Protein AF-A0AA86TJ78-F1 (afdb_monomer_lite)

Organism: NCBI:txid28002

pLDDT: mean 82.73, std 17.58, range [37.09, 97.25]

InterPro domains:
  IPR058720 CHMP7, N-terminal winged helix domain [PF25880] (21-88)

Sequence (165 aa):
MLHKQFIRQVRPDLKSVNTRMKMQNIPSKLFKRTEYNEKVGFWSQIIIEYSWSRCSLSLSEKEISHCFHLDQKDCKTIIRHMLQSNQMQVKDDRYIITDNMKQLNKICREAHKGDDHLSIQDLQQLPIWEFLDDKPKNQNIIHEWPNFFYELKYKNNVLFGAKVK

Secondary structure (DSSP, 8-state):
-GGGHHHHHH-TT--------TT----S--SSHHHHHHHHHHHHHHHHHHHHHTT-SEE-HHHHHHHHT--HHHHHHHHHHHHHTTSEEEETTEEEEHHHHHHHHHHHHHH--S-SEEEHHHHHTSTTHHHHTT-HHHHHHHHHSTT-SEEEEEETTEEEEEEE-

Radius of gyration: 17.58 Å; chains: 1; bounding box: 35×29×56 Å

Foldseek 3Di:
DVLQVLLCVLCVVPDPDPQPPPDDDPPPDDPDPVVVVVVLVVLLVVVLSVCVSQLHQKDALCRSCVSNVNDSVSSVVSVVVCVVVVQWDDDPRITGRVVSQVSLLVQVVVPDDDDQKFFPVRVCVGPCCSNVPVHVPSVVCQCPPPPRQWNFDDDPNHTTIIGGD

Structure (mmCIF, N/CA/C/O backbone):
data_AF-A0AA86TJ78-F1
#
_entry.id   AF-A0AA86TJ78-F1
#
loop_
_atom_site.group_PDB
_atom_site.id
_atom_site.type_symbol
_atom_site.label_atom_id
_atom_site.label_alt_id
_atom_site.label_comp_id
_atom_site.label_asym_id
_atom_site.label_entity_id
_atom_site.label_seq_id
_atom_site.pdbx_PDB_ins_code
_atom_site.Cartn_x
_atom_site.Cartn_y
_atom_site.Cartn_z
_atom_site.occupancy
_atom_site.B_iso_or_equiv
_atom_site.auth_seq_id
_atom_site.auth_comp_id
_atom_site.auth_asym_id
_atom_site.auth_atom_id
_atom_site.pdbx_PDB_model_num
ATOM 1 N N . MET A 1 1 ? 16.863 -15.116 -1.919 1.00 44.62 1 MET A N 1
ATOM 2 C CA . MET A 1 1 ? 17.679 -14.587 -0.796 1.00 44.62 1 MET A CA 1
ATOM 3 C C . MET A 1 1 ? 17.804 -13.057 -0.784 1.00 44.62 1 MET A C 1
ATOM 5 O O . MET A 1 1 ? 17.938 -12.517 0.304 1.00 44.62 1 MET A O 1
ATOM 9 N N . LEU A 1 2 ? 17.662 -12.355 -1.921 1.00 42.47 2 LEU A N 1
ATOM 10 C CA . LEU A 1 2 ? 17.693 -10.878 -2.002 1.00 42.47 2 LEU A CA 1
ATOM 11 C C . LEU A 1 2 ? 16.506 -10.173 -1.292 1.00 42.47 2 LEU A C 1
ATOM 13 O O . LEU A 1 2 ? 16.689 -9.142 -0.658 1.00 42.47 2 LEU A O 1
ATOM 17 N N . HIS A 1 3 ? 15.327 -10.809 -1.261 1.00 48.72 3 HIS A N 1
ATOM 18 C CA . HIS A 1 3 ? 14.049 -10.278 -0.738 1.00 48.72 3 HIS A CA 1
ATOM 19 C C . HIS A 1 3 ? 14.015 -9.815 0.736 1.00 48.72 3 HIS A C 1
ATOM 21 O O . HIS A 1 3 ? 13.085 -9.134 1.146 1.00 48.72 3 HIS A O 1
ATOM 27 N N . LYS A 1 4 ? 14.958 -10.240 1.589 1.00 48.53 4 LYS A N 1
ATOM 28 C CA . LYS A 1 4 ? 14.990 -9.818 3.009 1.00 48.53 4 LYS A CA 1
ATOM 29 C C . LYS A 1 4 ? 15.980 -8.682 3.267 1.00 48.53 4 LYS A C 1
ATOM 31 O O . LYS A 1 4 ? 15.992 -8.148 4.373 1.00 48.53 4 LYS A O 1
ATOM 36 N N . GLN A 1 5 ? 16.840 -8.358 2.300 1.00 52.66 5 GLN A N 1
ATOM 37 C CA . GLN A 1 5 ? 17.925 -7.393 2.486 1.00 52.66 5 GLN A CA 1
ATOM 38 C C . GLN A 1 5 ? 17.438 -5.955 2.303 1.00 52.66 5 GLN A C 1
ATOM 40 O O . GLN A 1 5 ? 17.790 -5.111 3.120 1.00 52.66 5 GLN A O 1
ATOM 45 N N . PHE A 1 6 ? 16.560 -5.695 1.332 1.00 59.03 6 PHE A N 1
ATOM 46 C CA . PHE A 1 6 ? 16.028 -4.358 1.066 1.00 59.03 6 PHE A CA 1
ATOM 47 C C . PHE A 1 6 ? 15.221 -3.783 2.245 1.00 59.03 6 PHE A C 1
ATOM 49 O O . PHE A 1 6 ? 15.547 -2.708 2.747 1.00 59.03 6 PHE A O 1
ATOM 56 N N . ILE A 1 7 ? 14.233 -4.525 2.770 1.00 57.59 7 ILE A N 1
ATOM 57 C CA . ILE A 1 7 ? 13.437 -4.082 3.935 1.00 57.59 7 ILE A CA 1
ATOM 58 C C . ILE A 1 7 ? 14.340 -3.775 5.140 1.00 57.59 7 ILE A C 1
ATOM 60 O O . ILE A 1 7 ? 14.146 -2.763 5.812 1.00 57.59 7 ILE A O 1
ATOM 64 N N . ARG A 1 8 ? 15.360 -4.611 5.382 1.00 51.88 8 ARG A N 1
ATOM 65 C CA . ARG A 1 8 ? 16.342 -4.409 6.461 1.00 51.88 8 ARG A CA 1
ATOM 66 C C . ARG A 1 8 ? 17.275 -3.221 6.221 1.00 51.88 8 ARG A C 1
ATOM 68 O O . ARG A 1 8 ? 17.788 -2.679 7.188 1.00 51.88 8 ARG A O 1
ATOM 75 N N . GLN A 1 9 ? 17.527 -2.830 4.975 1.00 56.47 9 GLN A N 1
ATOM 76 C CA . GLN A 1 9 ? 18.353 -1.663 4.650 1.00 56.47 9 GLN A CA 1
ATOM 77 C C . GLN A 1 9 ? 17.561 -0.355 4.760 1.00 56.47 9 GLN A C 1
ATOM 79 O O . GLN A 1 9 ? 18.101 0.643 5.223 1.00 56.47 9 GLN A O 1
ATOM 84 N N . VAL A 1 10 ? 16.280 -0.364 4.382 1.00 53.66 10 VAL A N 1
ATOM 85 C CA . VAL A 1 10 ? 15.416 0.830 4.404 1.00 53.66 10 VAL A CA 1
ATOM 86 C C . VAL A 1 10 ? 14.838 1.127 5.789 1.00 53.66 10 VAL A C 1
ATOM 88 O O . VAL A 1 10 ? 14.590 2.287 6.113 1.00 53.66 10 VAL A O 1
ATOM 91 N N . ARG A 1 11 ? 14.626 0.099 6.615 1.00 57.31 11 ARG A N 1
ATOM 92 C CA . ARG A 1 11 ? 14.230 0.229 8.024 1.00 57.31 11 ARG A CA 1
ATOM 93 C C . ARG A 1 11 ? 15.061 -0.735 8.884 1.00 57.31 11 ARG A C 1
ATOM 95 O O . ARG A 1 11 ? 14.595 -1.827 9.218 1.00 57.31 11 ARG A O 1
ATOM 102 N N . PRO A 1 12 ? 16.327 -0.385 9.185 1.00 49.12 12 PRO A N 1
ATOM 103 C CA . PRO A 1 12 ? 17.254 -1.250 9.923 1.00 49.12 12 PRO A CA 1
ATOM 104 C C . PRO A 1 12 ? 16.837 -1.517 11.376 1.00 49.12 12 PRO A C 1
ATOM 106 O O . PRO A 1 12 ? 17.339 -2.445 12.009 1.00 49.12 12 PRO A O 1
ATOM 109 N N . ASP A 1 13 ? 15.888 -0.742 11.890 1.00 49.09 13 ASP A N 1
ATOM 110 C CA . ASP A 1 13 ? 15.228 -0.904 13.181 1.00 49.09 13 ASP A CA 1
ATOM 111 C C . ASP A 1 13 ? 14.184 -2.038 13.206 1.00 49.09 13 ASP A C 1
ATOM 113 O O . ASP A 1 13 ? 13.848 -2.532 14.287 1.00 49.09 13 ASP A O 1
ATOM 117 N N . LEU A 1 14 ? 13.736 -2.534 12.043 1.00 43.69 14 LEU A N 1
ATOM 118 C CA . LEU A 1 14 ? 12.848 -3.697 11.940 1.00 43.69 14 LEU A CA 1
ATOM 119 C C . LEU A 1 14 ? 13.605 -4.999 12.266 1.00 43.69 14 LEU A C 1
ATOM 121 O O . LEU A 1 14 ? 13.957 -5.802 11.393 1.00 43.69 14 LEU A O 1
ATOM 125 N N . LYS A 1 15 ? 13.821 -5.261 13.561 1.00 45.72 15 LYS A N 1
ATOM 126 C CA . LYS A 1 15 ? 14.079 -6.624 14.056 1.00 45.72 15 LYS A CA 1
ATOM 127 C C . LYS A 1 15 ? 12.914 -7.515 13.622 1.00 45.72 15 LYS A C 1
ATOM 129 O O . LYS A 1 15 ? 11.778 -7.059 13.570 1.00 45.72 15 LYS A O 1
ATOM 134 N N . SER A 1 16 ? 13.178 -8.785 13.299 1.00 44.62 16 SER A N 1
ATOM 135 C CA . SER A 1 16 ? 12.127 -9.725 12.888 1.00 44.62 16 SER A CA 1
ATOM 136 C C . SER A 1 16 ? 11.008 -9.749 13.931 1.00 44.62 16 SER A C 1
ATOM 138 O O . SER A 1 16 ? 11.179 -10.331 15.004 1.00 44.62 16 SER A O 1
ATOM 140 N N . VAL A 1 17 ? 9.886 -9.098 13.627 1.00 42.28 17 VAL A N 1
ATOM 141 C CA . VAL A 1 17 ? 8.717 -9.080 14.501 1.00 42.28 17 VAL A CA 1
ATOM 142 C C . VAL A 1 17 ? 8.200 -10.509 14.538 1.00 42.28 17 VAL A C 1
ATOM 144 O O . VAL A 1 17 ? 7.780 -11.065 13.523 1.00 42.28 17 VAL A O 1
ATOM 147 N N . ASN A 1 18 ? 8.323 -11.151 15.694 1.00 37.09 18 ASN A N 1
ATOM 148 C CA . ASN A 1 18 ? 7.818 -12.495 15.907 1.00 37.09 18 ASN A CA 1
ATOM 149 C C . ASN A 1 18 ? 6.284 -12.387 15.936 1.00 37.09 18 ASN A C 1
ATOM 151 O O . ASN A 1 18 ? 5.695 -12.049 16.956 1.00 37.09 18 ASN A O 1
ATOM 155 N N . THR A 1 19 ? 5.635 -12.591 14.788 1.00 44.31 19 THR A N 1
ATOM 156 C CA . THR A 1 19 ? 4.207 -12.290 14.550 1.00 44.31 19 THR A CA 1
ATOM 157 C C . THR A 1 19 ? 3.226 -13.206 15.286 1.00 44.31 19 THR A C 1
ATOM 159 O O . THR A 1 19 ? 2.020 -13.115 15.081 1.00 44.31 19 THR A O 1
ATOM 162 N N . ARG A 1 20 ? 3.697 -14.098 16.163 1.00 39.91 20 ARG A N 1
ATOM 163 C CA . ARG A 1 20 ? 2.832 -14.965 16.970 1.00 39.91 20 ARG A CA 1
ATOM 164 C C . ARG A 1 20 ? 2.618 -14.365 18.353 1.00 39.91 20 ARG A C 1
ATOM 166 O O . ARG A 1 20 ? 3.164 -14.852 19.339 1.00 39.91 20 ARG A O 1
ATOM 173 N N . MET A 1 21 ? 1.759 -13.355 18.433 1.00 45.28 21 MET A N 1
ATOM 174 C CA . MET A 1 21 ? 1.173 -12.924 19.703 1.00 45.28 21 MET A CA 1
ATOM 175 C C . MET A 1 21 ? 0.087 -13.921 20.125 1.00 45.28 21 MET A C 1
ATOM 177 O O . MET A 1 21 ? -1.109 -13.655 20.039 1.00 45.28 21 MET A O 1
ATOM 181 N N . LYS A 1 22 ? 0.497 -15.113 20.574 1.00 39.47 22 LYS A N 1
ATOM 182 C CA . LYS A 1 22 ? -0.395 -15.961 21.369 1.00 39.47 22 LYS A CA 1
ATOM 183 C C . LYS A 1 22 ? -0.628 -15.227 22.695 1.00 39.47 22 LYS A C 1
ATOM 185 O O . LYS A 1 22 ? 0.309 -15.072 23.465 1.00 39.47 22 LYS A O 1
ATOM 190 N N . MET A 1 23 ? -1.868 -14.803 22.944 1.00 38.75 23 MET A N 1
ATOM 191 C CA . MET A 1 23 ? -2.367 -14.285 24.230 1.00 38.75 23 MET A CA 1
ATOM 192 C C . MET A 1 23 ? -1.984 -12.849 24.635 1.00 38.75 23 MET A C 1
ATOM 194 O O . MET A 1 23 ? -1.532 -12.617 25.752 1.00 38.75 23 MET A O 1
ATOM 198 N N . GLN A 1 24 ? -2.298 -11.849 23.813 1.00 45.22 24 GLN A N 1
ATOM 199 C CA . GLN A 1 24 ? -2.706 -10.557 24.381 1.00 45.22 24 GLN A CA 1
ATOM 200 C C . GLN A 1 24 ? -4.146 -10.283 23.974 1.00 45.22 24 GLN A C 1
ATOM 202 O O . GLN A 1 24 ? -4.410 -9.629 22.972 1.00 45.22 24 GLN A O 1
ATOM 207 N N . ASN A 1 25 ? -5.087 -10.812 24.761 1.00 45.06 25 ASN A N 1
ATOM 208 C CA . ASN A 1 25 ? -6.450 -10.298 24.729 1.00 45.06 25 ASN A CA 1
ATOM 209 C C . ASN A 1 25 ? -6.359 -8.797 24.997 1.00 45.06 25 ASN A C 1
ATOM 211 O O . ASN A 1 25 ? -5.846 -8.389 26.043 1.00 45.06 25 A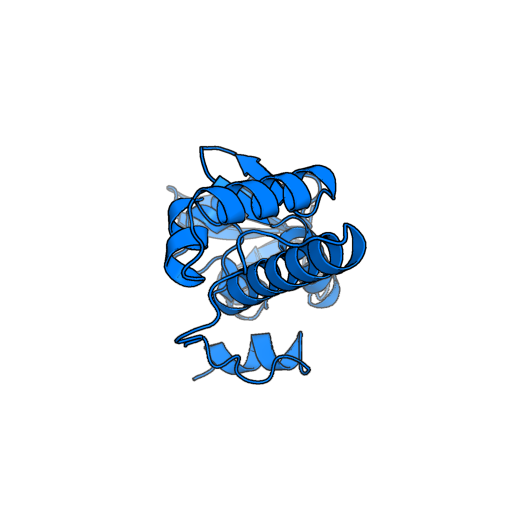SN A O 1
ATOM 215 N N . ILE A 1 26 ? -6.830 -7.979 24.059 1.00 51.47 26 ILE A N 1
ATOM 216 C CA . ILE A 1 26 ? -7.061 -6.567 24.329 1.00 51.47 26 ILE A CA 1
ATOM 217 C C . ILE A 1 26 ? -8.091 -6.544 25.467 1.00 51.47 26 ILE A C 1
ATOM 219 O O . ILE A 1 26 ? -9.177 -7.108 25.318 1.00 51.47 26 ILE A O 1
ATOM 223 N N . PRO A 1 27 ? -7.770 -5.982 26.648 1.00 45.34 27 PRO A N 1
ATOM 224 C CA . PRO A 1 27 ? -8.755 -5.839 27.702 1.00 45.34 27 PRO A CA 1
ATOM 225 C C . PRO A 1 27 ? -9.873 -4.966 27.142 1.00 45.34 27 PRO A C 1
ATOM 227 O O . PRO A 1 27 ? -9.666 -3.782 26.882 1.00 45.34 27 PRO A O 1
ATOM 230 N N . SER A 1 28 ? -11.056 -5.546 26.964 1.00 51.06 28 SER A N 1
ATOM 231 C CA . SER A 1 28 ? -12.220 -4.916 26.331 1.00 51.06 28 SER A CA 1
ATOM 232 C C . SER A 1 28 ? -12.802 -3.737 27.134 1.00 51.06 28 SER A C 1
ATOM 234 O O . SER A 1 28 ? -13.807 -3.138 26.745 1.00 51.06 28 SER A O 1
ATOM 236 N N . LYS A 1 29 ? -12.151 -3.370 28.248 1.00 49.41 29 LYS A N 1
ATOM 237 C CA . LYS A 1 29 ? -12.427 -2.209 29.097 1.00 49.41 29 LYS A CA 1
ATOM 238 C C . LYS A 1 29 ? -11.118 -1.513 29.483 1.00 49.41 29 LYS A C 1
ATOM 240 O O . LYS A 1 29 ? -10.532 -1.808 30.521 1.00 49.41 29 LYS A O 1
ATOM 245 N N . LEU A 1 30 ? -10.656 -0.579 28.656 1.00 53.62 30 LEU A N 1
ATOM 246 C CA . LEU A 1 30 ? -9.662 0.407 29.084 1.00 53.62 30 LEU A CA 1
ATOM 247 C C . LEU A 1 30 ? -10.396 1.528 29.817 1.00 53.62 30 LEU A C 1
ATOM 249 O O . LEU A 1 30 ? -11.165 2.273 29.219 1.00 53.62 30 LEU A O 1
ATOM 253 N N . PHE A 1 31 ? -10.182 1.618 31.128 1.00 55.66 31 PHE A N 1
ATOM 254 C CA . PHE A 1 31 ? -10.825 2.614 31.990 1.00 55.66 31 PHE A CA 1
ATOM 255 C C . PHE A 1 31 ? -10.198 4.015 31.854 1.00 55.66 31 PHE A C 1
ATOM 257 O O . PHE A 1 31 ? -10.734 4.981 32.393 1.00 55.66 31 PHE A O 1
ATOM 264 N N . LYS A 1 32 ? -9.089 4.154 31.110 1.00 64.69 32 LYS A N 1
ATOM 265 C CA . LYS A 1 32 ? -8.390 5.423 30.873 1.00 64.69 32 LYS A CA 1
ATOM 266 C C . LYS A 1 32 ? -8.212 5.683 29.376 1.00 64.69 32 LYS A C 1
ATOM 268 O O . LYS A 1 32 ? -7.633 4.877 28.653 1.00 64.69 32 LYS A O 1
ATOM 273 N N . ARG A 1 33 ? -8.674 6.854 28.925 1.00 68.31 33 ARG A N 1
ATOM 274 C CA . ARG A 1 33 ? -8.599 7.322 27.527 1.00 68.31 33 ARG A CA 1
ATOM 275 C C . ARG A 1 33 ? -7.165 7.334 26.973 1.00 68.31 33 ARG A C 1
ATOM 277 O O . ARG A 1 33 ? -6.976 7.062 25.793 1.00 68.31 33 ARG A O 1
ATOM 284 N N . THR A 1 34 ? -6.172 7.617 27.816 1.00 74.94 34 THR A N 1
ATOM 285 C CA . THR A 1 34 ? -4.750 7.653 27.432 1.00 74.94 34 THR A CA 1
ATOM 286 C C . THR A 1 34 ? -4.226 6.270 27.052 1.00 74.94 34 THR A C 1
ATOM 288 O O . THR A 1 34 ? -3.761 6.093 25.932 1.00 74.94 34 THR A O 1
ATOM 291 N N . GLU A 1 35 ? -4.403 5.271 27.922 1.00 72.44 35 GLU A N 1
ATOM 292 C CA . GLU A 1 35 ? -3.973 3.885 27.667 1.00 72.44 35 GLU A CA 1
ATOM 293 C C . GLU A 1 35 ? -4.653 3.302 26.418 1.00 72.44 35 GLU A C 1
ATOM 295 O O . GLU A 1 35 ? -4.072 2.513 25.676 1.00 72.44 35 GLU A O 1
ATOM 300 N N . TYR A 1 36 ? -5.898 3.710 26.163 1.00 73.38 36 TYR A N 1
ATOM 301 C CA . TYR A 1 36 ? -6.618 3.356 24.945 1.00 73.38 36 TYR A CA 1
ATOM 302 C C . TYR A 1 36 ? -5.976 3.947 23.688 1.00 73.38 36 TYR A C 1
ATOM 304 O O . TYR A 1 36 ? -5.715 3.212 22.737 1.00 73.38 36 TYR A O 1
ATOM 312 N N . ASN A 1 37 ? -5.675 5.247 23.688 1.00 79.06 37 ASN A N 1
ATOM 313 C CA . ASN A 1 37 ? -5.023 5.896 22.551 1.00 79.06 37 ASN A CA 1
ATOM 314 C C . ASN A 1 37 ? -3.626 5.319 22.285 1.00 79.06 37 ASN A C 1
ATOM 316 O O . ASN A 1 37 ? -3.277 5.093 21.130 1.00 79.06 37 ASN A O 1
ATOM 320 N N . GLU A 1 38 ? -2.854 5.032 23.334 1.00 83.25 38 GLU A N 1
ATOM 321 C CA . GLU A 1 38 ? -1.533 4.405 23.217 1.00 83.25 38 GLU A CA 1
ATOM 322 C C . GLU A 1 38 ? -1.618 3.022 22.566 1.00 83.25 38 GLU A C 1
ATOM 324 O O . GLU A 1 38 ? -0.860 2.726 21.642 1.00 83.25 38 GLU A O 1
ATOM 329 N N . LYS A 1 39 ? -2.581 2.185 22.977 1.00 81.88 39 LYS A N 1
ATOM 330 C CA . LYS A 1 39 ? -2.777 0.864 22.361 1.00 81.88 39 LYS A CA 1
ATOM 331 C C . LYS A 1 39 ? -3.226 0.952 20.912 1.00 81.88 39 LYS A C 1
ATOM 333 O O . LYS A 1 39 ? -2.726 0.203 20.078 1.00 81.88 39 LYS A O 1
ATOM 338 N N . VAL A 1 40 ? -4.165 1.843 20.604 1.00 88.62 40 VAL A N 1
ATOM 339 C CA . VAL A 1 40 ? -4.622 2.037 19.224 1.00 88.62 40 VAL A CA 1
ATOM 340 C C . VAL A 1 40 ? -3.470 2.534 18.346 1.00 88.62 40 VAL A C 1
ATOM 342 O O . VAL A 1 40 ? -3.286 2.015 17.244 1.00 88.62 40 VAL A O 1
ATOM 345 N N . GLY A 1 41 ? -2.649 3.462 18.844 1.00 88.81 41 GLY A N 1
ATOM 346 C CA . GLY A 1 41 ? -1.446 3.932 18.156 1.00 88.81 41 GLY A CA 1
ATOM 347 C C . GLY A 1 41 ? -0.426 2.815 17.927 1.00 88.81 41 GLY A C 1
ATOM 348 O O . GLY A 1 41 ? 0.056 2.644 16.809 1.00 88.81 41 GLY A O 1
ATOM 349 N N . PHE A 1 42 ? -0.166 1.994 18.947 1.00 89.88 42 PHE A N 1
ATOM 350 C CA . PHE A 1 42 ? 0.713 0.827 18.847 1.00 89.88 42 PHE A CA 1
ATOM 351 C C . PHE A 1 42 ? 0.264 -0.149 17.750 1.00 89.88 42 PHE A C 1
ATOM 353 O O . PHE A 1 42 ? 1.053 -0.508 16.876 1.00 89.88 42 PHE A O 1
ATOM 360 N N . TRP A 1 43 ? -1.013 -0.541 17.741 1.00 89.94 43 TRP A N 1
ATOM 361 C CA . TRP A 1 43 ? -1.532 -1.451 16.716 1.00 89.94 43 TRP A CA 1
ATOM 362 C C . TRP A 1 43 ? -1.543 -0.826 15.322 1.00 89.94 43 TRP A C 1
ATOM 364 O O . TRP A 1 43 ? -1.223 -1.508 14.350 1.00 89.94 43 TRP A O 1
ATOM 374 N N . SER A 1 44 ? -1.851 0.469 15.222 1.00 93.81 44 SER A N 1
ATOM 375 C CA . SER A 1 44 ? -1.788 1.208 13.957 1.00 93.81 44 SER A CA 1
ATOM 376 C C . SER A 1 44 ? -0.381 1.149 13.360 1.00 93.81 44 SER A C 1
ATOM 378 O O . SER A 1 44 ? -0.218 0.813 12.187 1.00 93.81 44 SER A O 1
ATOM 380 N N . GLN A 1 45 ? 0.644 1.385 14.185 1.00 93.19 45 GLN A N 1
ATOM 381 C CA . GLN A 1 45 ? 2.043 1.299 13.773 1.00 93.19 45 GLN A CA 1
ATOM 382 C C . GLN A 1 45 ? 2.425 -0.118 13.323 1.00 93.19 45 GLN A C 1
ATOM 384 O O . GLN A 1 45 ? 3.020 -0.287 12.258 1.00 93.19 45 GLN A O 1
ATOM 389 N N . ILE A 1 46 ? 2.021 -1.147 14.074 1.00 92.69 46 ILE A N 1
ATOM 390 C CA . ILE A 1 46 ? 2.274 -2.547 13.702 1.00 92.69 46 ILE A CA 1
ATOM 391 C C . ILE A 1 46 ? 1.642 -2.901 12.349 1.00 92.69 46 ILE A C 1
ATOM 393 O O . ILE A 1 46 ? 2.266 -3.596 11.547 1.00 92.69 46 ILE A O 1
ATOM 397 N N . ILE A 1 47 ? 0.426 -2.428 12.058 1.00 94.50 47 ILE A N 1
ATOM 398 C CA . ILE A 1 47 ? -0.243 -2.673 10.769 1.00 94.50 47 ILE A CA 1
ATOM 399 C C . ILE A 1 47 ? 0.550 -2.045 9.609 1.00 94.50 47 ILE A C 1
ATOM 401 O O . ILE A 1 47 ? 0.737 -2.678 8.560 1.00 94.50 47 ILE A O 1
ATOM 405 N N . ILE A 1 48 ? 1.049 -0.820 9.796 1.00 94.56 48 ILE A N 1
ATOM 406 C CA . ILE A 1 48 ? 1.887 -0.114 8.813 1.00 94.56 48 ILE A CA 1
ATOM 407 C C . ILE A 1 48 ? 3.179 -0.901 8.560 1.00 94.56 48 ILE A C 1
ATOM 409 O O . ILE A 1 48 ? 3.511 -1.212 7.416 1.00 94.56 48 ILE A O 1
ATOM 413 N N . GLU A 1 49 ? 3.878 -1.300 9.619 1.00 90.12 49 GLU A N 1
ATOM 414 C CA . GLU A 1 49 ? 5.137 -2.045 9.515 1.00 90.12 49 GLU A CA 1
ATOM 415 C C . GLU A 1 49 ? 4.953 -3.427 8.892 1.00 90.12 49 GLU A C 1
ATOM 417 O O . GLU A 1 49 ? 5.726 -3.841 8.024 1.00 90.12 49 GLU A O 1
ATOM 422 N N . TYR A 1 50 ? 3.900 -4.136 9.288 1.00 92.69 50 TYR A N 1
ATOM 423 C CA . TYR A 1 50 ? 3.562 -5.431 8.721 1.00 92.69 50 TYR A CA 1
ATOM 424 C C . TYR A 1 50 ? 3.295 -5.330 7.218 1.00 92.69 50 TYR A C 1
ATOM 426 O O . TYR A 1 50 ? 3.880 -6.092 6.444 1.00 92.69 50 TYR A O 1
ATOM 434 N N . SER A 1 51 ? 2.451 -4.386 6.790 1.00 94.00 51 SER A N 1
ATOM 435 C CA . SER A 1 51 ? 2.135 -4.198 5.368 1.00 94.00 51 SER A CA 1
ATOM 436 C C . SER A 1 51 ? 3.383 -3.850 4.552 1.00 94.00 51 SER A C 1
ATOM 438 O O . SER A 1 51 ? 3.597 -4.454 3.499 1.00 94.00 51 SER A O 1
ATOM 440 N N . TRP A 1 52 ? 4.265 -2.996 5.086 1.00 93.12 52 TRP A N 1
ATOM 441 C CA . TRP A 1 52 ? 5.565 -2.701 4.481 1.00 93.12 52 TRP A CA 1
ATOM 442 C C . TRP A 1 52 ? 6.433 -3.956 4.352 1.00 93.12 52 TRP A C 1
ATOM 444 O O . TRP A 1 52 ? 6.940 -4.249 3.275 1.00 93.12 52 TRP A O 1
ATOM 454 N N . SER A 1 53 ? 6.550 -4.753 5.419 1.00 89.69 53 SER A N 1
ATOM 455 C CA . SER A 1 53 ? 7.372 -5.973 5.429 1.00 89.69 53 SER A CA 1
ATOM 456 C C . SER A 1 53 ? 6.898 -7.054 4.446 1.00 89.69 53 SER A C 1
ATOM 458 O O . SER A 1 53 ? 7.665 -7.926 4.041 1.00 89.69 53 SER A O 1
ATOM 460 N N . ARG A 1 54 ? 5.616 -7.014 4.070 1.00 89.06 54 ARG A N 1
ATOM 461 C CA . ARG A 1 54 ? 4.997 -7.891 3.067 1.00 89.06 54 ARG A CA 1
ATOM 462 C C . ARG A 1 54 ? 5.028 -7.283 1.663 1.00 89.06 54 ARG A C 1
ATOM 464 O O . ARG A 1 54 ? 4.504 -7.894 0.730 1.00 89.06 54 ARG A O 1
ATOM 471 N N . CYS A 1 55 ? 5.600 -6.088 1.526 1.00 92.31 55 CYS A N 1
ATOM 472 C CA . CYS A 1 55 ? 5.567 -5.255 0.333 1.00 92.31 55 CYS A CA 1
ATOM 473 C C . CYS A 1 55 ? 4.135 -5.145 -0.220 1.00 92.31 55 CYS A C 1
ATOM 475 O O . CYS A 1 55 ? 3.889 -5.389 -1.402 1.00 92.31 55 CYS A O 1
ATOM 477 N N . SER A 1 56 ? 3.175 -4.858 0.667 1.00 94.00 56 SER A N 1
ATOM 478 C CA . SER A 1 56 ? 1.764 -4.624 0.351 1.00 94.00 56 SER A CA 1
ATOM 479 C C . SER A 1 56 ? 1.397 -3.179 0.671 1.00 94.00 56 SER A C 1
ATOM 481 O O . SER A 1 56 ? 1.656 -2.694 1.771 1.00 94.00 56 SER A O 1
ATOM 483 N N . LEU A 1 57 ? 0.762 -2.494 -0.279 1.00 95.81 57 LEU A N 1
ATOM 484 C CA . LEU A 1 57 ? 0.342 -1.096 -0.118 1.00 95.81 57 LEU A CA 1
ATOM 485 C C . LEU A 1 57 ? -1.083 -0.962 0.417 1.00 95.81 57 LEU A C 1
ATOM 487 O O . LEU A 1 57 ? -1.502 0.130 0.788 1.00 95.81 57 LEU A O 1
ATOM 491 N N . SER A 1 58 ? -1.830 -2.065 0.475 1.00 96.81 58 SER A N 1
ATOM 492 C CA . SER A 1 58 ? -3.177 -2.086 1.037 1.00 96.81 58 SER A CA 1
ATOM 493 C C . SER A 1 58 ? -3.498 -3.390 1.757 1.00 96.81 58 SER A C 1
ATOM 495 O O . SER A 1 58 ? -2.973 -4.455 1.419 1.00 96.81 58 SER A O 1
ATOM 497 N N . LEU A 1 59 ? -4.424 -3.324 2.708 1.00 96.12 59 LEU A N 1
ATOM 498 C CA . LEU A 1 59 ? -4.975 -4.475 3.425 1.00 96.12 59 LEU A CA 1
ATOM 499 C C . LEU A 1 59 ? -6.505 -4.391 3.444 1.00 96.12 59 LEU A C 1
ATOM 501 O O . LEU A 1 59 ? -7.067 -3.304 3.475 1.00 96.12 59 LEU A O 1
ATOM 505 N N . SER A 1 60 ? -7.192 -5.527 3.433 1.00 95.50 60 SER A N 1
ATOM 506 C CA . SER A 1 60 ? -8.622 -5.608 3.758 1.00 95.50 60 SER A CA 1
ATOM 507 C C . SER A 1 60 ? -8.839 -5.681 5.271 1.00 95.50 60 SER A C 1
ATOM 509 O O . SER A 1 60 ? -7.943 -6.089 6.013 1.00 95.50 60 SER A O 1
ATOM 511 N N . GLU A 1 61 ? -10.055 -5.371 5.733 1.00 94.88 61 GLU A N 1
ATOM 512 C CA . GLU A 1 61 ? -10.442 -5.535 7.148 1.00 94.88 61 GLU A CA 1
ATOM 513 C C . GLU A 1 61 ? -10.189 -6.971 7.633 1.00 94.88 61 GLU A C 1
ATOM 515 O O . GLU A 1 61 ? -9.636 -7.192 8.710 1.00 94.88 61 GLU A O 1
ATOM 520 N N . LYS A 1 62 ? -10.526 -7.962 6.795 1.00 92.88 62 LYS A N 1
ATOM 521 C CA . LYS A 1 62 ? -10.333 -9.384 7.098 1.00 92.88 62 LYS A CA 1
ATOM 522 C C . LYS A 1 62 ? -8.856 -9.744 7.258 1.00 92.88 62 LYS A C 1
ATOM 524 O O . LYS A 1 62 ? -8.527 -10.502 8.165 1.00 92.88 62 LYS A O 1
ATOM 529 N N . GLU A 1 63 ? -7.979 -9.216 6.402 1.00 93.31 63 GLU A N 1
ATOM 530 C CA . GLU A 1 63 ? -6.528 -9.409 6.533 1.00 93.31 63 GLU A CA 1
ATOM 531 C C . GLU A 1 63 ? -6.024 -8.817 7.852 1.00 93.31 63 GLU A C 1
ATOM 533 O O . GLU A 1 63 ? -5.318 -9.500 8.585 1.00 93.31 63 GLU A O 1
ATOM 538 N N . ILE A 1 64 ? -6.446 -7.598 8.203 1.00 93.44 64 ILE A N 1
ATOM 539 C CA . ILE A 1 64 ? -6.052 -6.947 9.460 1.00 93.44 64 ILE A CA 1
ATOM 540 C C . ILE A 1 64 ? -6.535 -7.772 10.664 1.00 93.44 64 ILE A C 1
ATOM 542 O O . ILE A 1 64 ? -5.728 -8.196 11.489 1.00 93.44 64 ILE A O 1
ATOM 546 N N . SER A 1 65 ? -7.834 -8.064 10.755 1.00 90.94 65 SER A N 1
ATOM 547 C CA . SER A 1 65 ? -8.392 -8.830 11.879 1.00 90.94 65 SER A CA 1
ATOM 548 C C . SER A 1 65 ? -7.739 -10.211 12.015 1.00 90.94 65 SER A C 1
ATOM 550 O O . SER A 1 65 ? -7.368 -10.607 13.120 1.00 90.94 65 SER A O 1
ATOM 552 N N . HIS A 1 66 ? -7.527 -10.924 10.903 1.00 88.00 66 HIS A N 1
ATOM 553 C CA . HIS A 1 66 ? -6.950 -12.266 10.926 1.00 88.00 66 HIS A CA 1
ATOM 554 C C . HIS A 1 66 ? -5.456 -12.270 11.271 1.00 88.00 66 HIS A C 1
ATOM 556 O O . HIS A 1 66 ? -5.028 -13.078 12.092 1.00 88.00 66 HIS A O 1
ATOM 562 N N . CYS A 1 67 ? -4.662 -11.378 10.670 1.00 87.06 67 CYS A N 1
ATOM 563 C CA . CYS A 1 67 ? -3.213 -11.339 10.878 1.00 87.06 67 CYS A CA 1
ATOM 564 C C . CYS A 1 67 ? -2.827 -10.909 12.295 1.00 87.06 67 CYS A C 1
ATOM 566 O O . CYS A 1 67 ? -1.815 -11.381 12.808 1.00 87.06 67 CYS A O 1
ATOM 568 N N . PHE A 1 68 ? -3.622 -10.038 12.918 1.00 86.31 68 PHE A N 1
ATOM 569 C CA . PHE A 1 68 ? -3.341 -9.509 14.255 1.00 86.31 68 PHE A CA 1
ATOM 570 C C . PHE A 1 68 ? -4.212 -10.130 15.349 1.00 86.31 68 PHE A C 1
ATOM 572 O O . PHE A 1 68 ? -4.104 -9.730 16.504 1.00 86.31 68 PHE A O 1
ATOM 579 N N . HIS A 1 69 ? -5.053 -11.111 15.003 1.00 84.12 69 HIS A N 1
ATOM 580 C CA . HIS A 1 69 ? -5.989 -11.763 15.925 1.00 84.12 69 HIS A CA 1
ATOM 581 C C . HIS A 1 69 ? -6.848 -10.760 16.714 1.00 84.12 69 HIS A C 1
ATOM 583 O O . HIS A 1 69 ? -7.123 -10.951 17.898 1.00 84.12 69 HIS A O 1
ATOM 589 N N . LEU A 1 70 ? -7.261 -9.681 16.046 1.00 84.25 70 LEU A N 1
ATOM 590 C CA . LEU A 1 70 ? -8.091 -8.632 16.628 1.00 84.25 70 LEU A CA 1
ATOM 591 C C . LEU A 1 70 ? -9.557 -9.031 16.534 1.00 84.25 70 LEU A C 1
ATOM 593 O O . LEU A 1 70 ? -10.014 -9.496 15.480 1.00 84.25 70 LEU A O 1
ATOM 597 N N . ASP A 1 71 ? -10.308 -8.787 17.607 1.00 85.62 71 ASP A N 1
ATOM 598 C CA . ASP A 1 71 ? -11.757 -8.874 17.529 1.00 85.62 71 ASP A CA 1
ATOM 599 C C . ASP A 1 71 ? -12.310 -7.811 16.557 1.00 85.62 71 ASP A C 1
ATOM 601 O O . ASP A 1 71 ? -11.649 -6.834 16.186 1.00 85.62 71 ASP A O 1
ATOM 605 N N . GLN A 1 72 ? -13.541 -8.018 16.094 1.00 86.00 72 GLN A N 1
ATOM 606 C CA . GLN A 1 72 ? -14.163 -7.139 15.103 1.00 86.00 72 GLN A CA 1
ATOM 607 C C . GLN A 1 72 ? -14.349 -5.699 15.606 1.00 86.00 72 GLN A C 1
ATOM 609 O O . GLN A 1 72 ? -14.310 -4.750 14.822 1.00 86.00 72 GLN A O 1
ATOM 614 N N . LYS A 1 73 ? -14.550 -5.511 16.913 1.00 85.31 73 LYS A N 1
ATOM 615 C CA . LYS A 1 73 ? -14.804 -4.196 17.504 1.00 85.31 73 LYS A CA 1
ATOM 616 C C . LYS A 1 73 ? -13.515 -3.376 17.591 1.00 85.31 73 LYS A C 1
ATOM 618 O O . LYS A 1 73 ? -13.512 -2.196 17.226 1.00 85.31 73 LYS A O 1
ATOM 623 N N . ASP A 1 74 ? -12.433 -4.000 18.031 1.00 85.19 74 ASP A N 1
ATOM 624 C CA . ASP A 1 74 ? -11.103 -3.420 18.157 1.00 85.19 74 ASP A CA 1
ATOM 625 C C . ASP A 1 74 ? -10.494 -3.174 16.779 1.00 85.19 74 ASP A C 1
ATOM 627 O O . ASP A 1 74 ? -9.965 -2.093 16.527 1.00 85.19 74 ASP A O 1
ATOM 631 N N . CYS A 1 75 ? -10.662 -4.110 15.840 1.00 90.88 75 CYS A N 1
ATOM 632 C CA . CYS A 1 75 ? -10.224 -3.925 14.458 1.00 90.88 75 CYS A CA 1
ATOM 633 C C . CYS A 1 75 ? -10.862 -2.675 13.830 1.00 90.88 75 CYS A C 1
ATOM 635 O O . CYS A 1 75 ? -10.151 -1.788 13.353 1.00 90.88 75 CYS A O 1
ATOM 637 N N . LYS A 1 76 ? -12.191 -2.531 13.924 1.00 91.38 76 LYS A N 1
ATOM 638 C CA . LYS A 1 76 ? -12.909 -1.343 13.425 1.00 91.38 76 LYS A CA 1
ATOM 639 C C . LYS A 1 76 ? -12.491 -0.060 14.126 1.00 91.38 76 LYS A C 1
ATOM 641 O O . LYS A 1 76 ? -12.453 1.004 13.512 1.00 91.38 76 LYS A O 1
ATOM 646 N N . THR A 1 77 ? -12.192 -0.149 15.414 1.00 91.00 77 THR A N 1
ATOM 647 C CA . THR A 1 77 ? -11.699 0.975 16.207 1.00 91.00 77 THR A CA 1
ATOM 648 C C . THR A 1 77 ? -10.342 1.460 15.707 1.00 91.00 77 THR A C 1
ATOM 650 O O . THR A 1 77 ? -10.172 2.658 15.478 1.00 91.00 77 THR A O 1
ATOM 653 N N . ILE A 1 78 ? -9.401 0.538 15.503 1.00 93.25 78 ILE A N 1
ATOM 654 C CA . ILE A 1 78 ? -8.056 0.841 15.010 1.00 93.25 78 ILE A CA 1
ATOM 655 C C . ILE A 1 78 ? -8.135 1.408 13.593 1.00 93.25 78 ILE A C 1
ATOM 657 O O . ILE A 1 78 ? -7.597 2.480 13.339 1.00 93.25 78 ILE A O 1
ATOM 661 N N . ILE A 1 79 ? -8.889 0.768 12.696 1.00 95.06 79 ILE A N 1
ATOM 662 C CA . ILE A 1 79 ? -9.094 1.259 11.325 1.00 95.06 79 ILE A CA 1
ATOM 663 C C . ILE A 1 79 ? -9.676 2.676 11.334 1.00 95.06 79 ILE A C 1
ATOM 665 O O . ILE A 1 79 ? -9.174 3.552 10.634 1.00 95.06 79 ILE A O 1
ATOM 669 N N . ARG A 1 80 ? -10.703 2.939 12.154 1.00 94.00 80 ARG A N 1
ATOM 670 C CA . ARG A 1 80 ? -11.289 4.282 12.270 1.00 94.00 80 ARG A CA 1
ATOM 671 C C . ARG A 1 80 ? -10.250 5.309 12.710 1.00 94.00 80 ARG A C 1
ATOM 673 O O . ARG A 1 80 ? -10.219 6.399 12.148 1.00 94.00 80 ARG A O 1
ATOM 680 N N . HIS A 1 81 ? -9.412 4.965 13.685 1.00 93.19 81 HIS A N 1
ATOM 681 C CA . HIS A 1 81 ? -8.328 5.837 14.120 1.00 93.19 81 HIS A CA 1
ATOM 682 C C . HIS A 1 81 ? -7.339 6.123 12.983 1.00 93.19 81 HIS A C 1
ATOM 684 O O . HIS A 1 81 ? -7.048 7.287 12.728 1.00 93.19 81 HIS A O 1
ATOM 690 N N . MET A 1 82 ? -6.901 5.094 12.250 1.00 96.06 82 MET A N 1
ATOM 691 C CA . MET A 1 82 ? -5.966 5.230 11.123 1.00 96.06 82 MET A CA 1
ATOM 692 C C . MET A 1 82 ? -6.529 6.057 9.958 1.00 96.06 82 MET A C 1
ATOM 694 O O . MET A 1 82 ? -5.791 6.772 9.281 1.00 96.06 82 MET A O 1
ATOM 698 N N . LEU A 1 83 ? -7.841 5.981 9.721 1.00 95.88 83 LEU A N 1
ATOM 699 C CA . LEU A 1 83 ? -8.528 6.832 8.748 1.00 95.88 83 LEU A CA 1
ATOM 700 C C . LEU A 1 83 ? -8.564 8.293 9.217 1.00 95.88 83 LEU A C 1
ATOM 702 O O . LEU A 1 83 ? -8.252 9.193 8.445 1.00 95.88 83 LEU A O 1
ATOM 706 N N . GLN A 1 84 ? -8.896 8.536 10.489 1.00 94.50 84 GLN A N 1
ATOM 707 C CA . GLN A 1 84 ? -8.934 9.885 11.068 1.00 94.50 84 GLN A CA 1
ATOM 708 C C . GLN A 1 84 ? -7.551 10.548 11.124 1.00 94.50 84 GLN A C 1
ATOM 710 O O . GLN A 1 84 ? -7.451 11.766 10.992 1.00 94.50 84 GLN A O 1
ATOM 715 N N . SER A 1 85 ? -6.486 9.763 11.297 1.00 93.88 85 SER A N 1
ATOM 716 C CA . SER A 1 85 ? -5.098 10.233 11.293 1.00 93.88 85 SER A CA 1
ATOM 717 C C . SER A 1 85 ? -4.482 10.331 9.889 1.00 93.88 85 SER A C 1
ATOM 719 O O . SER A 1 85 ? -3.301 10.649 9.768 1.00 93.88 85 SER A O 1
ATOM 721 N N . ASN A 1 86 ? -5.253 10.083 8.820 1.00 95.19 86 ASN A N 1
ATOM 722 C CA . ASN A 1 86 ? -4.788 10.042 7.425 1.00 95.19 86 ASN A CA 1
ATOM 723 C C . ASN A 1 86 ? -3.660 9.025 7.150 1.00 95.19 86 ASN A C 1
ATOM 725 O O . ASN A 1 86 ? -2.976 9.112 6.125 1.00 95.19 86 ASN A O 1
ATOM 729 N N . GLN A 1 87 ? -3.473 8.045 8.036 1.00 95.81 87 GLN A N 1
ATOM 730 C CA . GLN A 1 87 ? -2.529 6.939 7.848 1.00 95.81 87 GLN A CA 1
ATOM 731 C C . GLN A 1 87 ? -3.056 5.910 6.842 1.00 95.81 87 GLN A C 1
ATOM 733 O O . GLN A 1 87 ? -2.281 5.135 6.277 1.00 95.81 87 GLN A O 1
ATOM 738 N N . MET A 1 88 ? -4.368 5.920 6.592 1.00 96.50 88 MET A N 1
ATOM 739 C CA . MET A 1 88 ? -5.034 5.082 5.603 1.00 96.50 88 MET A CA 1
ATOM 740 C C . MET A 1 88 ? -6.041 5.858 4.751 1.00 96.50 88 MET A C 1
ATOM 742 O O . MET A 1 88 ? -6.574 6.881 5.175 1.00 96.50 88 MET A O 1
ATOM 746 N N . GLN A 1 89 ? -6.353 5.312 3.576 1.00 95.75 89 GLN A N 1
ATOM 747 C CA . GLN A 1 89 ? -7.478 5.715 2.729 1.00 95.75 89 GLN A CA 1
ATOM 748 C C . GLN A 1 89 ? -8.260 4.482 2.270 1.00 95.75 89 GLN A C 1
ATOM 750 O O . GLN A 1 89 ? -7.673 3.421 2.062 1.00 95.75 89 GLN A O 1
ATOM 755 N N . VAL A 1 90 ? -9.580 4.608 2.117 1.00 94.94 90 VAL A N 1
ATOM 756 C CA . VAL A 1 90 ? -10.437 3.510 1.642 1.00 94.94 90 VAL A CA 1
ATOM 757 C C . VAL A 1 90 ? -10.562 3.570 0.126 1.00 94.94 90 VAL A C 1
ATOM 759 O O . VAL A 1 90 ? -10.869 4.628 -0.421 1.00 94.94 90 VAL A O 1
ATOM 762 N N . LYS A 1 91 ? -10.368 2.431 -0.537 1.00 92.25 91 LYS A N 1
ATOM 763 C CA . LYS A 1 91 ? -10.624 2.254 -1.966 1.00 92.25 91 LYS A CA 1
ATOM 764 C C . LYS A 1 91 ? -10.944 0.792 -2.272 1.00 92.25 91 LYS A C 1
ATOM 766 O O . LYS A 1 91 ? -10.201 -0.081 -1.831 1.00 92.25 91 LYS A O 1
ATOM 771 N N . ASP A 1 92 ? -12.013 0.541 -3.027 1.00 87.56 92 ASP A N 1
ATOM 772 C CA . ASP A 1 92 ? -12.428 -0.796 -3.487 1.00 87.56 92 ASP A CA 1
ATOM 773 C C . ASP A 1 92 ? -12.394 -1.854 -2.364 1.00 87.56 92 ASP A C 1
ATOM 775 O O . ASP A 1 92 ? -11.749 -2.897 -2.480 1.00 87.56 92 ASP A O 1
ATOM 779 N N . ASP A 1 93 ? -13.018 -1.534 -1.224 1.00 88.75 93 ASP A N 1
ATOM 780 C CA . ASP A 1 93 ? -13.069 -2.370 -0.009 1.00 88.75 93 ASP A CA 1
ATOM 781 C C . ASP A 1 93 ? -11.705 -2.701 0.629 1.00 88.75 93 ASP A C 1
ATOM 783 O O . ASP A 1 93 ? -11.564 -3.632 1.434 1.00 88.75 93 ASP A O 1
ATOM 787 N N . ARG A 1 94 ? -10.668 -1.927 0.299 1.00 94.44 94 ARG A N 1
ATOM 788 C CA . ARG A 1 94 ? -9.328 -2.037 0.881 1.00 94.44 94 ARG A CA 1
ATOM 789 C C . ARG A 1 94 ? -8.892 -0.730 1.525 1.00 94.44 94 ARG A C 1
ATOM 791 O O . ARG A 1 94 ? -9.275 0.361 1.115 1.00 94.44 94 ARG A O 1
ATOM 798 N N . TYR A 1 95 ? -8.027 -0.861 2.520 1.00 97.00 95 TYR A N 1
ATOM 799 C CA . TYR A 1 95 ? -7.354 0.242 3.188 1.00 97.00 95 TYR A CA 1
ATOM 800 C C . TYR A 1 95 ? -5.955 0.385 2.608 1.00 97.00 95 TYR A C 1
ATOM 802 O O . TYR A 1 95 ? -5.089 -0.458 2.852 1.00 97.00 95 TYR A O 1
ATOM 810 N N . ILE A 1 96 ? -5.740 1.427 1.812 1.00 97.25 96 ILE A N 1
ATOM 811 C CA . ILE A 1 96 ? -4.424 1.820 1.312 1.00 97.25 96 ILE A CA 1
ATOM 812 C C . ILE A 1 96 ? -3.661 2.479 2.457 1.00 97.25 96 ILE A C 1
ATOM 814 O O . ILE A 1 96 ? -4.190 3.379 3.102 1.00 97.25 96 ILE A O 1
ATOM 818 N N . ILE A 1 97 ? -2.427 2.046 2.706 1.00 97.12 97 ILE A N 1
ATOM 819 C CA . ILE A 1 97 ? -1.570 2.579 3.767 1.00 97.12 97 ILE A CA 1
ATOM 820 C C . ILE A 1 97 ? -0.821 3.801 3.229 1.00 97.12 97 ILE A C 1
ATOM 822 O O . ILE A 1 97 ? 0.220 3.678 2.578 1.00 97.12 97 ILE A O 1
ATOM 826 N N . THR A 1 98 ? -1.354 4.993 3.488 1.00 95.38 98 THR A N 1
ATOM 827 C CA . THR A 1 98 ? -0.845 6.269 2.961 1.00 95.38 98 THR A CA 1
ATOM 828 C C . THR A 1 98 ? 0.627 6.497 3.309 1.00 95.38 98 THR A C 1
ATOM 830 O O . THR A 1 98 ? 1.396 6.985 2.481 1.00 95.38 98 THR A O 1
ATOM 833 N N . ASP A 1 99 ? 1.047 6.127 4.519 1.00 92.31 99 ASP A N 1
ATOM 834 C CA . ASP A 1 99 ? 2.429 6.323 4.968 1.00 92.31 99 ASP A CA 1
ATOM 835 C C . ASP A 1 99 ? 3.420 5.450 4.190 1.00 92.31 99 ASP A C 1
ATOM 837 O O . ASP A 1 99 ? 4.486 5.929 3.796 1.00 92.31 99 ASP A O 1
ATOM 841 N N . ASN A 1 100 ? 3.031 4.216 3.856 1.00 94.38 100 ASN A N 1
ATOM 842 C CA . ASN A 1 100 ? 3.827 3.349 2.988 1.00 94.38 100 ASN A CA 1
ATOM 843 C C . ASN A 1 100 ? 3.921 3.935 1.577 1.00 94.38 100 ASN A C 1
ATOM 845 O O . ASN A 1 100 ? 5.000 3.945 0.993 1.00 94.38 100 ASN A O 1
ATOM 849 N N . MET A 1 101 ? 2.829 4.488 1.041 1.00 95.31 101 MET A N 1
ATOM 850 C CA . MET A 1 101 ? 2.863 5.157 -0.264 1.00 95.31 101 MET A CA 1
ATOM 851 C C . MET A 1 101 ? 3.845 6.330 -0.282 1.00 95.31 101 MET A C 1
ATOM 853 O O . MET A 1 101 ? 4.673 6.430 -1.189 1.00 95.31 101 MET A O 1
ATOM 857 N N . LYS A 1 102 ? 3.795 7.198 0.735 1.00 93.69 102 LYS A N 1
ATOM 858 C CA . LYS A 1 102 ? 4.717 8.337 0.875 1.00 93.69 102 LYS A CA 1
ATOM 859 C C . LYS 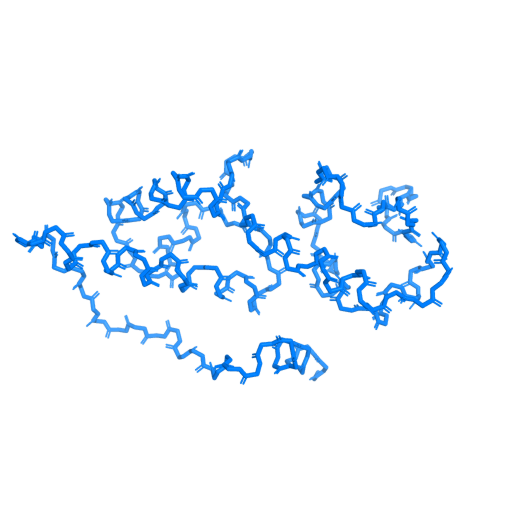A 1 102 ? 6.169 7.874 0.983 1.00 93.69 102 LYS A C 1
ATOM 861 O O . LYS A 1 102 ? 7.034 8.419 0.299 1.00 93.69 102 LYS A O 1
ATOM 866 N N . GLN A 1 103 ? 6.432 6.866 1.814 1.00 92.81 103 GLN A N 1
ATOM 867 C CA . GLN A 1 103 ? 7.773 6.320 2.001 1.00 92.81 103 GLN A CA 1
ATOM 868 C C . GLN A 1 103 ? 8.310 5.689 0.713 1.00 92.81 103 GLN A C 1
ATOM 870 O O . GLN A 1 103 ? 9.441 5.970 0.325 1.00 92.81 103 GLN A O 1
ATOM 875 N N . LEU A 1 104 ? 7.501 4.883 0.021 1.00 94.19 104 LEU A N 1
ATOM 876 C CA . LEU A 1 104 ? 7.887 4.282 -1.251 1.00 94.19 104 LEU A CA 1
ATOM 877 C C . LEU A 1 104 ? 8.198 5.358 -2.294 1.00 94.19 104 LEU A C 1
ATOM 879 O O . LEU A 1 104 ? 9.231 5.285 -2.954 1.00 94.19 104 LEU A O 1
ATOM 883 N N . ASN A 1 105 ? 7.355 6.389 -2.395 1.00 93.94 105 ASN A N 1
ATOM 884 C CA . ASN A 1 105 ? 7.563 7.506 -3.314 1.00 93.94 105 ASN A CA 1
ATOM 885 C C . ASN A 1 105 ? 8.884 8.246 -3.032 1.00 93.94 105 ASN A C 1
ATOM 887 O O . ASN A 1 105 ? 9.622 8.582 -3.956 1.00 93.94 105 ASN A O 1
ATOM 891 N N . LYS A 1 106 ? 9.213 8.458 -1.751 1.00 92.69 106 LYS A N 1
ATOM 892 C CA . LYS A 1 106 ? 10.491 9.049 -1.329 1.00 92.69 106 LYS A CA 1
ATOM 893 C C . LYS A 1 106 ? 11.682 8.188 -1.762 1.00 92.69 106 LYS A C 1
ATOM 895 O O . LYS A 1 106 ? 12.596 8.705 -2.392 1.00 92.69 106 LYS A O 1
ATOM 900 N N . ILE A 1 107 ? 11.638 6.883 -1.499 1.00 90.88 107 ILE A N 1
ATOM 901 C CA . ILE A 1 107 ? 12.708 5.949 -1.889 1.00 90.88 107 ILE A CA 1
ATOM 902 C C . ILE A 1 107 ? 12.900 5.935 -3.408 1.00 90.88 107 ILE A C 1
ATOM 904 O O . ILE A 1 107 ? 14.028 5.906 -3.890 1.00 90.88 107 ILE A O 1
ATOM 908 N N . CYS A 1 108 ? 11.808 5.987 -4.174 1.00 91.44 108 CYS A N 1
ATOM 909 C CA . CYS A 1 108 ? 11.869 6.040 -5.633 1.00 91.44 108 CYS A CA 1
ATOM 910 C C . CYS A 1 108 ? 12.614 7.280 -6.135 1.00 91.44 108 CYS A C 1
ATOM 912 O O . CYS A 1 108 ? 13.422 7.161 -7.052 1.00 91.44 108 CYS A O 1
ATOM 914 N N . ARG A 1 109 ? 12.370 8.438 -5.508 1.00 91.38 109 ARG A N 1
ATOM 915 C CA . ARG A 1 109 ? 13.066 9.696 -5.811 1.00 91.38 109 ARG A CA 1
ATOM 916 C C . ARG A 1 109 ? 14.554 9.624 -5.474 1.00 91.38 109 ARG A C 1
ATOM 918 O O . ARG A 1 109 ? 15.367 10.091 -6.255 1.00 91.38 109 ARG A O 1
ATOM 925 N N . GLU A 1 110 ? 14.905 9.033 -4.334 1.00 89.62 110 GLU A N 1
ATOM 926 C CA . GLU A 1 110 ? 16.298 8.923 -3.871 1.00 89.62 110 GLU A CA 1
ATOM 927 C C . GLU A 1 110 ? 17.120 7.906 -4.677 1.00 89.62 110 GLU A C 1
ATOM 929 O O . GLU A 1 110 ? 18.314 8.101 -4.887 1.00 89.62 110 GLU A O 1
ATOM 934 N N . ALA A 1 111 ? 16.496 6.818 -5.133 1.00 86.56 111 ALA A N 1
ATOM 935 C CA . ALA A 1 111 ? 17.171 5.766 -5.892 1.00 86.56 111 ALA A CA 1
ATOM 936 C C . ALA A 1 111 ? 17.358 6.105 -7.382 1.00 86.56 111 ALA A C 1
ATOM 938 O O . ALA A 1 111 ? 18.130 5.437 -8.073 1.00 86.56 111 ALA A O 1
ATOM 939 N N . HIS A 1 112 ? 16.639 7.105 -7.889 1.00 86.88 112 HIS A N 1
ATOM 940 C CA . HIS A 1 112 ? 16.672 7.500 -9.290 1.00 86.88 112 HIS A CA 1
ATOM 941 C C . HIS A 1 112 ? 17.983 8.210 -9.664 1.00 86.88 112 HIS A C 1
ATOM 943 O O . HIS A 1 112 ? 18.468 9.067 -8.929 1.00 86.88 112 HIS A O 1
ATOM 949 N N . LYS A 1 113 ? 18.550 7.863 -10.828 1.00 80.88 113 LYS A N 1
ATOM 950 C CA . LYS A 1 113 ? 19.879 8.322 -11.277 1.00 80.88 113 LYS A CA 1
ATOM 951 C C . LYS A 1 113 ? 19.886 9.136 -12.580 1.00 80.88 113 LYS A C 1
ATOM 953 O O . LYS A 1 113 ? 20.954 9.322 -13.150 1.00 80.88 113 LYS A O 1
ATOM 958 N N . GLY A 1 114 ? 18.738 9.654 -13.017 1.00 76.88 114 GLY A N 1
ATOM 959 C CA . GLY A 1 114 ? 18.654 10.667 -14.079 1.00 76.88 114 GLY A CA 1
ATOM 960 C C . GLY A 1 114 ? 17.942 10.241 -15.364 1.00 76.88 114 GLY A C 1
ATOM 961 O O . GLY A 1 114 ? 17.576 11.113 -16.143 1.00 76.88 114 GLY A O 1
ATOM 962 N N . ASP A 1 115 ? 17.707 8.945 -15.594 1.00 83.94 115 ASP A N 1
ATOM 963 C CA . ASP A 1 115 ? 16.999 8.490 -16.799 1.00 83.94 115 ASP A CA 1
ATOM 964 C C . ASP A 1 115 ? 15.479 8.584 -16.640 1.00 83.94 115 ASP A C 1
ATOM 966 O O . ASP A 1 115 ? 14.853 7.747 -15.985 1.00 83.94 115 ASP A O 1
ATOM 970 N N . ASP A 1 116 ? 14.859 9.567 -17.295 1.00 88.19 116 ASP A N 1
ATOM 971 C CA . ASP A 1 116 ? 13.408 9.810 -17.234 1.00 88.19 116 ASP A CA 1
ATOM 972 C C . ASP A 1 116 ? 12.547 8.611 -17.668 1.00 88.19 116 ASP A C 1
ATOM 974 O O . ASP A 1 116 ? 11.352 8.559 -17.367 1.00 88.19 116 ASP A O 1
ATOM 978 N N . HIS A 1 117 ? 13.126 7.649 -18.389 1.00 90.81 117 HIS A N 1
ATOM 979 C CA . HIS A 1 117 ? 12.458 6.431 -18.831 1.00 90.81 117 HIS A CA 1
ATOM 980 C C . HIS A 1 117 ? 13.241 5.219 -18.346 1.00 90.81 117 HIS A C 1
ATOM 982 O O . HIS A 1 117 ? 14.402 5.038 -18.696 1.00 90.81 117 HIS A O 1
ATOM 988 N N . LEU A 1 118 ? 12.572 4.366 -17.579 1.00 91.62 118 LEU A N 1
ATOM 989 C CA . LEU A 1 118 ? 13.138 3.138 -17.047 1.00 91.62 118 LEU A CA 1
ATOM 990 C C . LEU A 1 118 ? 12.553 1.945 -17.792 1.00 91.62 118 LEU A C 1
ATOM 992 O O . LEU A 1 118 ? 11.327 1.778 -17.861 1.00 91.62 118 LEU A O 1
ATOM 996 N N . SER A 1 119 ? 13.427 1.090 -18.318 1.00 92.69 119 SER A N 1
ATOM 997 C CA . SER A 1 119 ? 13.017 -0.220 -18.810 1.00 92.69 119 SER A CA 1
ATOM 998 C C . SER A 1 119 ? 12.593 -1.121 -17.643 1.00 92.69 119 SER A C 1
ATOM 1000 O O . SER A 1 119 ? 12.852 -0.835 -16.470 1.00 92.69 119 SER A O 1
ATOM 1002 N N . ILE A 1 120 ? 11.961 -2.257 -17.947 1.00 92.31 120 ILE A N 1
ATOM 1003 C CA . ILE A 1 120 ? 11.673 -3.271 -16.926 1.00 92.31 120 ILE A CA 1
ATOM 1004 C C . ILE A 1 120 ? 12.948 -3.773 -16.225 1.00 92.31 120 ILE A C 1
ATOM 1006 O O . ILE A 1 120 ? 12.911 -4.066 -15.034 1.00 92.31 120 ILE A O 1
ATOM 1010 N N . GLN A 1 121 ? 14.076 -3.833 -16.942 1.00 92.62 121 GLN A N 1
ATOM 1011 C CA . GLN A 1 121 ? 15.361 -4.289 -16.406 1.00 92.62 121 GLN A CA 1
ATOM 1012 C C . GLN A 1 121 ? 15.920 -3.283 -15.397 1.00 92.62 121 GLN A C 1
ATOM 1014 O O . GLN A 1 121 ? 16.412 -3.689 -14.346 1.00 92.62 121 GLN A O 1
ATOM 1019 N N . ASP A 1 122 ? 15.768 -1.985 -15.668 1.00 91.06 122 ASP A N 1
ATOM 1020 C CA . ASP A 1 122 ? 16.184 -0.921 -14.748 1.00 91.06 122 ASP A CA 1
ATOM 1021 C C . ASP A 1 122 ? 15.290 -0.898 -13.507 1.00 91.06 122 ASP A C 1
ATOM 1023 O O . ASP A 1 122 ? 15.781 -0.845 -12.380 1.00 91.06 122 ASP A O 1
ATOM 1027 N N . LEU A 1 123 ? 13.969 -1.022 -13.700 1.00 89.38 123 LEU A N 1
ATOM 1028 C CA . LEU A 1 123 ? 13.010 -1.115 -12.599 1.00 89.38 123 LEU A CA 1
ATOM 1029 C C . LEU A 1 123 ? 13.319 -2.280 -11.659 1.00 89.38 123 LEU A C 1
ATOM 1031 O O . LEU A 1 123 ? 13.214 -2.097 -10.451 1.00 89.38 123 LEU A O 1
ATOM 1035 N N . GLN A 1 124 ? 13.723 -3.442 -12.183 1.00 91.81 124 GLN A N 1
ATOM 1036 C CA . GLN A 1 124 ? 14.080 -4.626 -11.390 1.00 91.81 124 GLN A CA 1
ATOM 1037 C C . GLN A 1 124 ? 15.257 -4.401 -10.437 1.00 91.81 124 GLN A C 1
ATOM 1039 O O . GLN A 1 124 ? 15.355 -5.084 -9.418 1.00 91.81 124 GLN A O 1
ATOM 1044 N N . GLN A 1 125 ? 16.139 -3.447 -10.745 1.00 89.56 125 GLN A N 1
ATOM 1045 C CA . GLN A 1 125 ? 17.248 -3.075 -9.863 1.00 89.56 125 GLN A CA 1
ATOM 1046 C C . GLN A 1 125 ? 16.824 -2.086 -8.772 1.00 89.56 125 GLN A C 1
ATOM 1048 O O . GLN A 1 125 ? 17.598 -1.811 -7.852 1.00 89.56 125 GLN A O 1
ATOM 1053 N N . LEU A 1 126 ? 15.612 -1.531 -8.864 1.00 89.00 126 LEU A N 1
ATOM 1054 C CA . LEU A 1 126 ? 15.123 -0.534 -7.931 1.00 89.00 126 LEU A CA 1
ATOM 1055 C C . LEU A 1 126 ? 14.303 -1.156 -6.790 1.00 89.00 126 LEU A C 1
ATOM 1057 O O . LEU A 1 126 ? 13.513 -2.076 -7.003 1.00 89.00 126 LEU A O 1
ATOM 1061 N N . PRO A 1 127 ? 14.376 -0.551 -5.592 1.00 87.50 127 PRO A N 1
ATOM 1062 C CA . PRO A 1 127 ? 13.491 -0.800 -4.451 1.00 87.50 127 PRO A CA 1
ATOM 1063 C C . PRO A 1 127 ? 12.007 -1.040 -4.754 1.00 87.50 127 PRO A C 1
ATOM 1065 O O . PRO A 1 127 ? 11.351 -1.876 -4.134 1.00 87.50 127 PRO A O 1
ATOM 1068 N N . ILE A 1 128 ? 11.460 -0.277 -5.704 1.00 91.31 128 ILE A N 1
ATOM 1069 C CA . ILE A 1 128 ? 10.043 -0.329 -6.060 1.00 91.31 128 ILE A CA 1
ATOM 1070 C C . ILE A 1 128 ? 9.641 -1.679 -6.655 1.00 91.31 128 ILE A C 1
ATOM 1072 O O . ILE A 1 128 ? 8.481 -2.065 -6.520 1.00 91.31 128 ILE A O 1
ATOM 1076 N N . TRP A 1 129 ? 10.576 -2.425 -7.254 1.00 93.88 129 TRP A N 1
ATOM 1077 C CA . TRP A 1 129 ? 10.279 -3.715 -7.870 1.00 93.88 129 TRP A CA 1
ATOM 1078 C C . TRP A 1 129 ? 9.618 -4.687 -6.898 1.00 93.88 129 TRP A C 1
ATOM 1080 O O . TRP A 1 129 ? 8.650 -5.345 -7.263 1.00 93.88 129 TRP A O 1
ATOM 1090 N N . GLU A 1 130 ? 10.034 -4.703 -5.629 1.00 91.00 130 GLU A N 1
ATOM 1091 C CA . GLU A 1 130 ? 9.441 -5.589 -4.620 1.00 91.00 130 GLU A CA 1
ATOM 1092 C C . GLU A 1 130 ? 7.950 -5.318 -4.374 1.00 91.00 130 GLU A C 1
ATOM 1094 O O . GLU A 1 130 ? 7.212 -6.197 -3.917 1.00 91.00 130 GLU A O 1
ATOM 1099 N N . PHE A 1 131 ? 7.493 -4.100 -4.665 1.00 94.00 131 PHE A N 1
ATOM 1100 C CA . PHE A 1 131 ? 6.092 -3.712 -4.578 1.00 94.00 131 PHE A CA 1
ATOM 1101 C C . PHE A 1 131 ? 5.337 -3.950 -5.886 1.00 94.00 131 PHE A C 1
ATOM 1103 O O . PHE A 1 131 ? 4.112 -3.992 -5.843 1.00 94.00 131 PHE A O 1
ATOM 1110 N N . LEU A 1 132 ? 6.019 -4.130 -7.016 1.00 92.94 132 LEU A N 1
ATOM 1111 C CA . LEU A 1 132 ? 5.402 -4.323 -8.330 1.00 92.94 132 LEU A CA 1
ATOM 1112 C C . LEU A 1 132 ? 5.328 -5.799 -8.732 1.00 92.94 132 LEU A C 1
ATOM 1114 O O . LEU A 1 132 ? 4.312 -6.214 -9.288 1.00 92.94 132 LEU A O 1
ATOM 1118 N N . ASP A 1 133 ? 6.374 -6.572 -8.448 1.00 91.06 133 ASP A N 1
ATOM 1119 C CA . ASP A 1 133 ? 6.541 -7.953 -8.905 1.00 91.06 133 ASP A CA 1
ATOM 1120 C C . ASP A 1 133 ? 5.395 -8.856 -8.431 1.00 91.06 133 ASP A C 1
ATOM 1122 O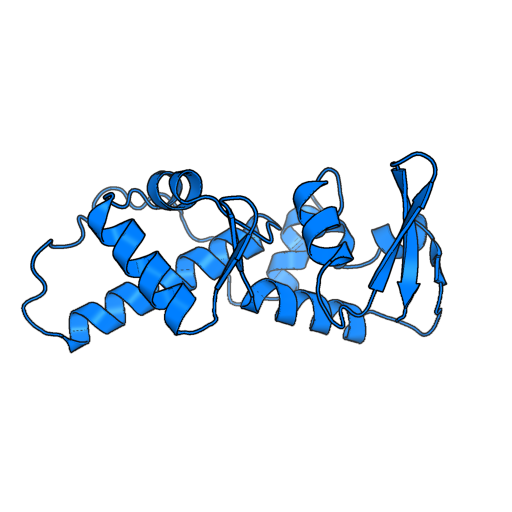 O . ASP A 1 133 ? 5.116 -8.933 -7.231 1.00 91.06 133 ASP A O 1
ATOM 1126 N N . ASP A 1 134 ? 4.703 -9.479 -9.390 1.00 87.31 134 ASP A N 1
ATOM 1127 C CA . ASP A 1 134 ? 3.508 -10.321 -9.198 1.00 87.31 134 ASP A CA 1
ATOM 1128 C C . ASP A 1 134 ? 2.408 -9.692 -8.306 1.00 87.31 134 ASP A C 1
ATOM 1130 O O . ASP A 1 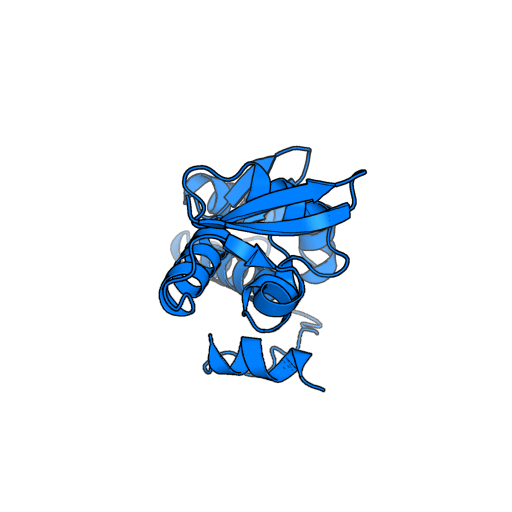134 ? 1.667 -10.364 -7.584 1.00 87.31 134 ASP A O 1
ATOM 1134 N N . LYS A 1 135 ? 2.302 -8.353 -8.306 1.00 91.00 135 LYS A N 1
ATOM 1135 C CA . LYS A 1 135 ? 1.389 -7.600 -7.426 1.00 91.00 135 LYS A CA 1
ATOM 1136 C C . LYS A 1 135 ? 0.536 -6.597 -8.203 1.00 91.00 135 LYS A C 1
ATOM 1138 O O . LYS A 1 135 ? 0.683 -5.384 -8.016 1.00 91.00 135 LYS A O 1
ATOM 1143 N N . PRO A 1 136 ? -0.449 -7.069 -8.992 1.00 91.44 136 PRO A N 1
ATOM 1144 C CA . PRO A 1 136 ? -1.328 -6.196 -9.778 1.00 91.44 136 PRO A CA 1
ATOM 1145 C C . PRO A 1 136 ? -2.084 -5.172 -8.915 1.00 91.44 136 PRO A C 1
ATOM 1147 O O . PRO A 1 136 ? -2.325 -4.044 -9.330 1.00 91.44 136 PRO A O 1
ATOM 1150 N N . LYS A 1 137 ? -2.404 -5.513 -7.660 1.00 92.00 137 LYS A N 1
ATOM 1151 C CA . LYS A 1 137 ? -3.059 -4.578 -6.728 1.00 92.00 137 LYS A CA 1
ATOM 1152 C C . LYS A 1 137 ? -2.182 -3.371 -6.397 1.00 92.00 137 LYS A C 1
ATOM 1154 O O . LYS A 1 137 ? -2.661 -2.244 -6.413 1.00 92.00 137 LYS A O 1
ATOM 1159 N N . ASN A 1 138 ? -0.907 -3.602 -6.093 1.00 95.38 138 ASN A N 1
ATOM 1160 C CA . ASN A 1 138 ? 0.030 -2.520 -5.804 1.00 95.38 138 ASN A CA 1
ATOM 1161 C C . ASN A 1 138 ? 0.301 -1.686 -7.057 1.00 95.38 138 ASN A C 1
ATOM 1163 O O . ASN A 1 138 ? 0.343 -0.464 -6.971 1.00 95.38 138 ASN A O 1
ATOM 1167 N N . GLN A 1 139 ? 0.438 -2.346 -8.209 1.00 94.94 139 GLN A N 1
ATOM 1168 C CA . GLN A 1 139 ? 0.567 -1.701 -9.513 1.00 94.94 139 GLN A CA 1
ATOM 1169 C C . GLN A 1 139 ? -0.589 -0.722 -9.781 1.00 94.94 139 GLN A C 1
ATOM 1171 O O . GLN A 1 139 ? -0.335 0.436 -10.106 1.00 94.94 139 GLN A O 1
ATOM 1176 N N . ASN A 1 140 ? -1.838 -1.141 -9.548 1.00 93.31 140 ASN A N 1
ATOM 1177 C CA . ASN A 1 140 ? -3.016 -0.277 -9.691 1.00 93.31 140 ASN A CA 1
ATOM 1178 C C . ASN A 1 140 ? -3.003 0.888 -8.692 1.00 93.31 140 ASN A C 1
ATOM 1180 O O . ASN A 1 140 ? -3.232 2.033 -9.073 1.00 93.31 140 ASN A O 1
ATOM 1184 N N . ILE A 1 141 ? -2.684 0.618 -7.420 1.00 95.06 141 ILE A N 1
ATOM 1185 C CA . ILE A 1 141 ? -2.586 1.663 -6.388 1.00 95.06 141 ILE A CA 1
ATOM 1186 C C . ILE A 1 141 ? -1.551 2.718 -6.785 1.00 95.06 141 ILE A C 1
ATOM 1188 O O . ILE A 1 141 ? -1.846 3.903 -6.712 1.00 95.06 141 ILE A O 1
ATOM 1192 N N . ILE A 1 142 ? -0.360 2.300 -7.220 1.00 94.94 142 ILE A N 1
ATOM 1193 C CA . ILE A 1 142 ? 0.717 3.203 -7.642 1.00 94.94 142 ILE A CA 1
ATOM 1194 C C . ILE A 1 142 ? 0.312 3.995 -8.887 1.00 94.94 142 ILE A C 1
ATOM 1196 O O . ILE A 1 142 ? 0.537 5.202 -8.937 1.00 94.94 142 ILE A O 1
ATOM 1200 N N . HIS A 1 143 ? -0.286 3.329 -9.878 1.00 92.12 143 HIS A N 1
ATOM 1201 C CA . HIS A 1 143 ? -0.706 3.959 -11.128 1.00 92.12 143 HIS A CA 1
ATOM 1202 C C . HIS A 1 143 ? -1.674 5.125 -10.883 1.00 92.12 143 HIS A C 1
ATOM 1204 O O . HIS A 1 143 ? -1.529 6.192 -11.481 1.00 92.12 143 HIS A O 1
ATOM 1210 N N . GLU A 1 144 ? -2.610 4.934 -9.957 1.00 91.38 144 GLU A N 1
ATOM 1211 C CA . GLU A 1 144 ? -3.635 5.918 -9.619 1.00 91.38 144 GLU A CA 1
ATOM 1212 C C . GLU A 1 144 ? -3.217 6.891 -8.507 1.00 91.38 144 GLU A C 1
ATOM 1214 O O . GLU A 1 144 ? -3.945 7.839 -8.210 1.00 91.38 144 GLU A O 1
ATOM 1219 N N . TRP A 1 145 ? -2.054 6.687 -7.880 1.00 92.69 145 TRP A N 1
ATOM 1220 C CA . TRP A 1 145 ? -1.621 7.528 -6.772 1.00 92.69 145 TRP A CA 1
ATOM 1221 C C . TRP A 1 145 ? -1.245 8.939 -7.258 1.00 92.69 145 TRP A C 1
ATOM 1223 O O . TRP A 1 145 ? -0.363 9.088 -8.119 1.00 92.69 145 TRP A O 1
ATOM 1233 N N . PRO A 1 146 ? -1.852 10.002 -6.694 1.00 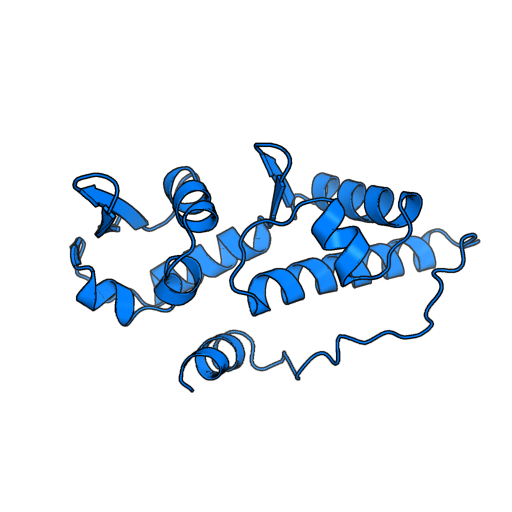87.75 146 PRO A N 1
ATOM 1234 C CA . PRO A 1 146 ? -1.544 11.371 -7.088 1.00 87.75 146 PRO A CA 1
ATOM 1235 C C . PRO A 1 146 ? -0.070 11.704 -6.850 1.00 87.75 146 PRO A C 1
ATOM 1237 O O . PRO A 1 146 ? 0.474 11.434 -5.778 1.00 87.75 146 PRO A O 1
ATOM 1240 N N . ASN A 1 147 ? 0.573 12.329 -7.840 1.00 88.38 147 ASN A N 1
ATOM 1241 C CA . ASN A 1 147 ? 1.960 12.807 -7.752 1.00 88.38 147 ASN A CA 1
ATOM 1242 C C . ASN A 1 147 ? 2.981 11.725 -7.339 1.00 88.38 147 ASN A C 1
ATOM 1244 O O . ASN A 1 147 ? 4.028 12.023 -6.745 1.00 88.38 147 ASN A O 1
ATOM 1248 N N . PHE A 1 148 ? 2.681 10.453 -7.625 1.00 93.81 148 PHE A N 1
ATOM 1249 C CA . PHE A 1 148 ? 3.675 9.397 -7.507 1.00 93.81 148 PHE A CA 1
ATOM 1250 C C . PHE A 1 148 ? 4.781 9.614 -8.540 1.00 93.81 148 PHE A C 1
ATOM 1252 O O . PHE A 1 148 ? 4.501 9.965 -9.682 1.00 93.81 148 PHE A O 1
ATOM 1259 N N . PHE A 1 149 ? 6.032 9.433 -8.122 1.00 93.69 149 PHE A N 1
ATOM 1260 C CA . PHE A 1 149 ? 7.222 9.794 -8.890 1.00 93.69 149 PHE A CA 1
ATOM 1261 C C . PHE A 1 149 ? 7.310 9.068 -10.233 1.00 93.69 149 PHE A C 1
ATOM 1263 O O . PHE A 1 149 ? 7.745 9.650 -11.220 1.00 93.69 149 PHE A O 1
ATOM 1270 N N . TYR A 1 150 ? 6.852 7.818 -10.273 1.00 92.88 150 TYR A N 1
ATOM 1271 C CA . TYR A 1 150 ? 6.793 7.026 -11.492 1.00 92.88 150 TYR A CA 1
ATOM 1272 C C . TYR A 1 150 ? 5.372 6.930 -12.053 1.00 92.88 150 TYR A C 1
ATOM 1274 O O . TYR A 1 150 ? 4.401 6.655 -11.351 1.00 92.88 150 TYR A O 1
ATOM 1282 N N . GLU A 1 151 ? 5.267 7.070 -13.365 1.00 94.50 151 GLU A N 1
ATOM 1283 C CA . GLU A 1 151 ? 4.157 6.613 -14.181 1.00 94.50 151 GLU A CA 1
ATOM 1284 C C . GLU A 1 151 ? 4.477 5.215 -14.723 1.00 94.50 151 GLU A C 1
ATOM 1286 O O . GLU A 1 151 ? 5.336 5.053 -15.590 1.00 94.50 151 GLU A O 1
ATOM 1291 N N . LEU A 1 152 ? 3.786 4.191 -14.219 1.00 94.81 152 LEU A N 1
ATOM 1292 C CA . LEU A 1 152 ? 3.941 2.818 -14.706 1.00 94.81 152 LEU A CA 1
ATOM 1293 C C . LEU A 1 152 ? 3.399 2.685 -16.138 1.00 94.81 152 LEU A C 1
ATOM 1295 O O . LEU A 1 152 ? 2.304 3.171 -16.432 1.00 94.81 152 LEU A O 1
ATOM 1299 N N . LYS A 1 153 ? 4.147 2.013 -17.020 1.00 94.56 153 LYS A N 1
ATOM 1300 C CA . LYS A 1 153 ? 3.795 1.818 -18.433 1.00 94.56 153 LYS A CA 1
ATOM 1301 C C . LYS A 1 153 ? 3.465 0.353 -18.719 1.00 94.56 153 LYS A C 1
ATOM 1303 O O . LYS A 1 153 ? 4.235 -0.549 -18.387 1.00 94.56 153 LYS A O 1
ATOM 1308 N N . TYR A 1 154 ? 2.332 0.133 -19.388 1.00 93.81 154 TYR A N 1
ATOM 1309 C CA . TYR A 1 154 ? 1.802 -1.195 -19.710 1.00 93.81 154 TYR A CA 1
ATOM 1310 C C . TYR A 1 154 ? 1.654 -1.402 -21.218 1.00 93.81 154 TYR A C 1
ATOM 1312 O O . TYR A 1 154 ? 1.248 -0.494 -21.941 1.00 93.81 154 TYR A O 1
ATOM 1320 N N . LYS A 1 155 ? 1.962 -2.611 -21.689 1.00 92.88 155 LYS A N 1
ATOM 1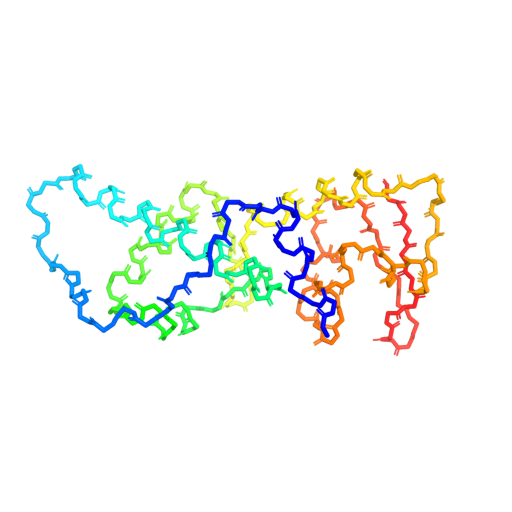321 C CA . LYS A 1 155 ? 1.760 -3.055 -23.071 1.00 92.88 155 LYS A CA 1
ATOM 1322 C C . LYS A 1 155 ? 1.027 -4.384 -23.011 1.00 92.88 155 LYS A C 1
ATOM 1324 O O . LYS A 1 155 ? 1.515 -5.315 -22.382 1.00 92.88 155 LYS A O 1
ATOM 1329 N N . ASN A 1 156 ? -0.153 -4.466 -23.628 1.00 91.56 156 ASN A N 1
ATOM 1330 C CA . ASN A 1 156 ? -1.028 -5.644 -23.550 1.00 91.56 156 ASN A CA 1
ATOM 1331 C C . ASN A 1 156 ? -1.295 -6.093 -22.095 1.00 91.56 156 ASN A C 1
ATOM 1333 O O . ASN A 1 156 ? -1.221 -7.279 -21.791 1.00 91.56 156 ASN A O 1
ATOM 1337 N N . ASN A 1 157 ? -1.558 -5.139 -21.192 1.00 87.00 157 ASN A N 1
ATOM 1338 C CA . ASN A 1 157 ? -1.750 -5.355 -19.746 1.00 87.00 157 ASN A CA 1
ATOM 1339 C C . ASN A 1 157 ? -0.535 -5.918 -18.983 1.00 87.00 157 ASN A C 1
ATOM 1341 O O . ASN A 1 157 ? -0.664 -6.296 -17.823 1.00 87.00 157 ASN A O 1
ATOM 1345 N N . VAL A 1 158 ? 0.651 -5.936 -19.595 1.00 89.31 158 VAL A N 1
ATOM 1346 C CA . VAL A 1 158 ? 1.904 -6.339 -18.944 1.00 89.31 158 VAL A CA 1
ATOM 1347 C C . VAL A 1 158 ? 2.744 -5.100 -18.652 1.00 89.31 158 VAL A C 1
ATOM 1349 O O . VAL A 1 158 ? 2.954 -4.267 -19.538 1.00 89.31 158 VAL A O 1
ATOM 1352 N N . LEU A 1 159 ? 3.221 -4.969 -17.411 1.00 92.38 159 LEU A N 1
ATOM 1353 C CA . LEU A 1 159 ? 4.158 -3.918 -17.012 1.00 92.38 159 LEU A CA 1
ATOM 1354 C C . LEU A 1 159 ? 5.466 -4.082 -17.800 1.00 92.38 159 LEU A C 1
ATOM 1356 O O . LEU A 1 159 ? 6.105 -5.128 -17.713 1.00 92.38 159 LEU A O 1
ATOM 1360 N N . PHE A 1 160 ? 5.869 -3.058 -18.556 1.00 93.19 160 PHE A N 1
ATOM 1361 C CA . PHE A 1 160 ? 7.086 -3.114 -19.384 1.00 93.19 160 PHE A CA 1
ATOM 1362 C C . PHE A 1 160 ? 8.109 -2.014 -19.073 1.00 93.19 160 PHE A C 1
ATOM 1364 O O . PHE A 1 160 ? 9.219 -2.046 -19.603 1.00 93.19 160 PHE A O 1
ATOM 1371 N N . GLY A 1 161 ? 7.759 -1.051 -18.222 1.00 93.38 161 GLY A N 1
ATOM 1372 C CA . GLY A 1 161 ? 8.649 0.036 -17.830 1.00 93.38 161 GLY A CA 1
ATOM 1373 C C . GLY A 1 161 ? 7.944 1.088 -16.985 1.00 93.38 161 GLY A C 1
ATOM 1374 O O . GLY A 1 161 ? 6.779 0.935 -16.605 1.00 93.38 161 GLY A O 1
ATOM 1375 N N . ALA A 1 162 ? 8.651 2.175 -16.706 1.00 94.44 162 ALA A N 1
ATOM 1376 C CA . ALA A 1 162 ? 8.102 3.354 -16.053 1.00 94.44 162 ALA A CA 1
ATOM 1377 C C . ALA A 1 162 ? 8.686 4.630 -16.658 1.00 94.44 162 ALA A C 1
ATOM 1379 O O . ALA A 1 162 ? 9.765 4.622 -17.246 1.00 94.44 162 ALA A O 1
ATOM 1380 N N . LYS A 1 163 ? 7.967 5.734 -16.489 1.00 94.44 163 LYS A N 1
ATOM 1381 C CA . LYS A 1 163 ? 8.428 7.080 -16.823 1.00 94.44 163 LYS A CA 1
ATOM 1382 C C . LYS A 1 163 ? 8.406 7.948 -15.568 1.00 94.44 163 LYS A C 1
ATOM 1384 O O . LYS A 1 163 ? 7.474 7.828 -14.780 1.00 94.44 163 LYS A O 1
ATOM 1389 N N . VAL A 1 164 ? 9.394 8.808 -15.367 1.00 91.62 164 VAL A N 1
ATOM 1390 C CA . VAL A 1 164 ? 9.372 9.823 -14.305 1.00 91.62 164 VAL A CA 1
ATOM 1391 C C . VAL A 1 164 ? 8.304 10.881 -14.628 1.00 91.62 164 VAL A C 1
ATOM 1393 O O . VAL A 1 164 ? 8.194 11.315 -15.777 1.00 91.62 164 VAL A O 1
ATOM 1396 N N . LYS A 1 165 ? 7.477 11.239 -13.636 1.00 89.25 165 LYS A N 1
ATOM 1397 C CA . LYS A 1 165 ? 6.454 12.296 -13.739 1.00 89.25 165 LYS A CA 1
ATOM 1398 C C . LYS A 1 165 ? 6.994 13.667 -13.358 1.00 89.25 165 LYS A C 1
ATOM 1400 O O . LYS A 1 165 ? 7.740 13.744 -12.355 1.00 89.25 165 LYS A O 1
#